Protein AF-A0AA48RFY8-F1 (afdb_monomer_lite)

Foldseek 3Di:
DLVVLLVQLVVLQVCLVPDPDVVSSVVSPVVSVVSNVCSPCVVVVVVVVPDD

Structure (mmCIF, N/CA/C/O backbone):
data_AF-A0AA48RFY8-F1
#
_entry.id   AF-A0AA48RFY8-F1
#
loop_
_atom_site.group_PDB
_atom_site.id
_atom_site.type_symbol
_atom_site.label_atom_id
_atom_site.label_alt_id
_atom_site.label_comp_id
_atom_site.label_asym_id
_atom_site.label_entity_id
_atom_site.label_seq_id
_atom_site.pdbx_PDB_ins_code
_atom_site.Cartn_x
_atom_site.Cartn_y
_atom_site.Cartn_z
_atom_site.occupancy
_atom_site.B_iso_or_equiv
_atom_site.auth_seq_id
_atom_site.auth_comp_id
_atom_site.auth_asym_id
_atom_site.auth_atom_id
_atom_site.pdbx_PDB_model_num
ATOM 1 N N . MET A 1 1 ? -15.271 1.907 3.932 1.00 66.62 1 MET A N 1
ATOM 2 C CA . MET A 1 1 ? -14.099 2.719 3.534 1.00 66.62 1 MET A CA 1
ATOM 3 C C . MET A 1 1 ? -12.777 1.974 3.706 1.00 66.62 1 MET A C 1
ATOM 5 O O . MET A 1 1 ? -11.960 2.044 2.800 1.00 66.62 1 MET A O 1
ATOM 9 N N . ASP A 1 2 ? -12.570 1.200 4.778 1.00 79.50 2 ASP A N 1
ATOM 10 C CA . ASP A 1 2 ? -11.282 0.511 5.018 1.00 79.50 2 ASP A CA 1
ATOM 11 C C . ASP A 1 2 ? -10.948 -0.582 3.984 1.00 79.50 2 ASP A C 1
ATOM 13 O O . ASP A 1 2 ? -9.790 -0.758 3.622 1.00 79.50 2 ASP A O 1
ATOM 17 N N . VAL A 1 3 ? -11.960 -1.292 3.468 1.00 87.00 3 VAL A N 1
ATOM 18 C CA . VAL A 1 3 ? -11.782 -2.301 2.405 1.00 87.00 3 VAL A CA 1
ATOM 19 C C . VAL A 1 3 ? -11.300 -1.655 1.106 1.00 87.00 3 VAL A C 1
ATOM 21 O O . VAL A 1 3 ? -10.385 -2.168 0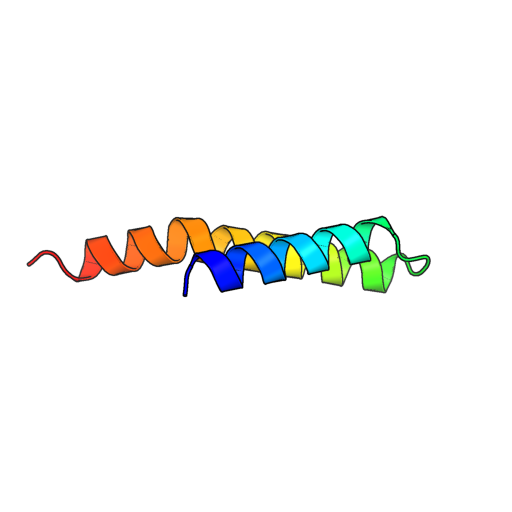.477 1.00 87.00 3 VAL A O 1
ATOM 24 N N . LEU A 1 4 ? -11.853 -0.496 0.740 1.00 90.31 4 LEU A N 1
ATOM 25 C CA . LEU A 1 4 ? -11.454 0.223 -0.469 1.00 90.31 4 LEU A CA 1
ATOM 26 C C . LEU A 1 4 ? -9.992 0.681 -0.386 1.00 90.31 4 LEU A C 1
ATOM 28 O O . LEU A 1 4 ? -9.234 0.457 -1.320 1.00 90.31 4 LEU A O 1
ATOM 32 N N . LEU A 1 5 ? -9.572 1.243 0.754 1.00 90.25 5 LEU A N 1
ATOM 33 C CA . LEU A 1 5 ? -8.173 1.633 0.965 1.00 90.25 5 LEU A CA 1
ATOM 34 C C . LEU A 1 5 ? -7.218 0.430 0.882 1.00 90.25 5 LEU A C 1
ATOM 36 O O . LEU A 1 5 ? -6.140 0.540 0.306 1.00 90.25 5 LEU A O 1
ATOM 40 N N . ARG A 1 6 ? -7.619 -0.727 1.425 1.00 91.81 6 ARG A N 1
ATOM 41 C CA . ARG A 1 6 ? -6.834 -1.968 1.323 1.00 91.81 6 ARG A CA 1
ATOM 42 C C . ARG A 1 6 ? -6.686 -2.435 -0.123 1.00 91.81 6 ARG A C 1
ATOM 44 O O . ARG A 1 6 ? -5.588 -2.817 -0.512 1.00 91.81 6 ARG A O 1
ATOM 51 N N . LEU A 1 7 ? -7.763 -2.375 -0.908 1.00 94.56 7 LEU A N 1
ATOM 52 C CA . LEU A 1 7 ? -7.731 -2.727 -2.329 1.00 94.56 7 LEU A CA 1
ATOM 53 C C . LEU A 1 7 ? -6.826 -1.776 -3.120 1.00 94.56 7 LEU A C 1
ATOM 55 O O . LEU A 1 7 ? -5.995 -2.241 -3.892 1.00 94.56 7 LEU A O 1
ATOM 59 N N . ILE A 1 8 ? -6.920 -0.466 -2.876 1.00 94.12 8 ILE A N 1
ATOM 60 C CA . ILE A 1 8 ? -6.057 0.537 -3.519 1.00 94.12 8 ILE A CA 1
ATOM 61 C C . ILE A 1 8 ? -4.584 0.277 -3.182 1.00 94.12 8 ILE A C 1
ATOM 63 O O . ILE A 1 8 ? -3.751 0.211 -4.082 1.00 94.12 8 ILE A O 1
ATOM 67 N N . GLY A 1 9 ? -4.264 0.071 -1.901 1.00 93.88 9 GLY A N 1
ATOM 68 C CA . GLY A 1 9 ? -2.896 -0.228 -1.482 1.00 93.88 9 GLY A CA 1
ATOM 69 C C . GLY A 1 9 ? -2.349 -1.506 -2.125 1.00 93.88 9 GLY A C 1
ATOM 70 O O . GLY A 1 9 ? -1.227 -1.504 -2.620 1.00 93.88 9 GLY A O 1
ATOM 71 N N . ALA A 1 10 ? -3.154 -2.571 -2.198 1.00 94.19 10 ALA A N 1
ATOM 72 C CA . ALA A 1 10 ? -2.760 -3.821 -2.846 1.00 94.19 10 ALA A CA 1
ATOM 73 C C . ALA A 1 10 ? -2.492 -3.650 -4.353 1.00 94.19 10 ALA A C 1
ATOM 75 O O . ALA A 1 10 ? -1.493 -4.159 -4.856 1.00 94.19 10 ALA A O 1
ATOM 76 N N . VAL A 1 11 ? -3.335 -2.898 -5.068 1.00 95.44 11 VAL A N 1
ATOM 77 C CA . VAL A 1 11 ? -3.151 -2.636 -6.507 1.00 95.44 11 VAL A CA 1
ATOM 78 C C . VAL A 1 11 ? -1.866 -1.853 -6.778 1.00 95.44 11 VAL A C 1
ATOM 80 O O . VAL A 1 11 ? -1.155 -2.181 -7.729 1.00 95.44 11 VAL A O 1
ATOM 83 N N . LEU A 1 12 ? -1.546 -0.861 -5.940 1.00 94.38 12 LEU A N 1
ATOM 84 C CA . LEU A 1 12 ? -0.306 -0.085 -6.048 1.00 94.38 12 LEU A CA 1
ATOM 85 C C . LEU A 1 12 ? 0.934 -0.95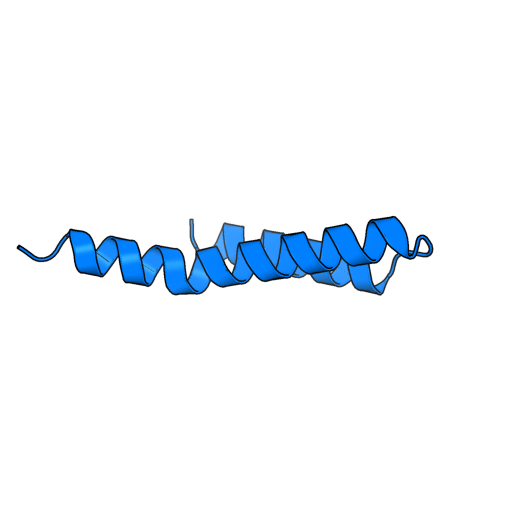8 -5.827 1.00 94.38 12 LEU A C 1
ATOM 87 O O . LEU A 1 12 ? 1.896 -0.844 -6.581 1.00 94.38 12 LEU A O 1
ATOM 91 N N . LEU A 1 13 ? 0.891 -1.872 -4.851 1.00 94.94 13 LEU A N 1
ATOM 92 C CA . LEU A 1 13 ? 1.983 -2.820 -4.622 1.00 94.94 13 LEU A CA 1
ATOM 93 C C . LEU A 1 13 ? 2.174 -3.764 -5.814 1.00 94.94 13 LEU A C 1
ATOM 95 O O . LEU A 1 13 ? 3.300 -3.957 -6.258 1.00 94.94 13 LEU A O 1
ATOM 99 N N . ILE A 1 14 ? 1.087 -4.311 -6.368 1.00 94.75 14 ILE A N 1
ATOM 100 C CA . ILE A 1 14 ? 1.154 -5.193 -7.544 1.00 94.75 14 ILE A CA 1
ATOM 101 C C . ILE A 1 14 ? 1.749 -4.448 -8.745 1.00 94.75 14 ILE A C 1
ATOM 103 O O . ILE A 1 14 ? 2.617 -4.987 -9.426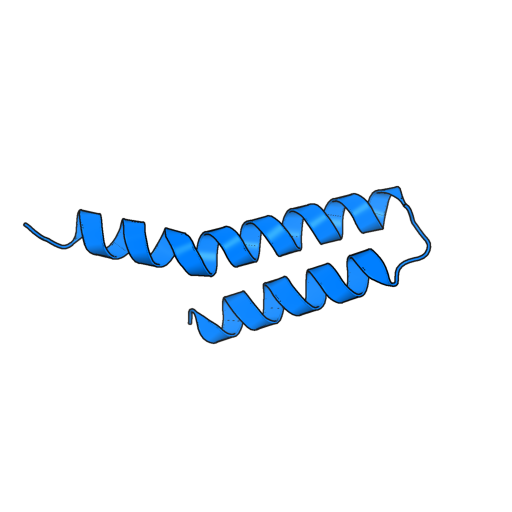 1.00 94.75 14 ILE A O 1
ATOM 107 N N . HIS A 1 15 ? 1.338 -3.198 -8.982 1.00 92.56 15 HIS A N 1
ATOM 108 C CA . HIS A 1 15 ? 1.900 -2.384 -10.063 1.00 92.56 15 HIS A CA 1
ATOM 109 C C . HIS A 1 15 ? 3.376 -2.052 -9.836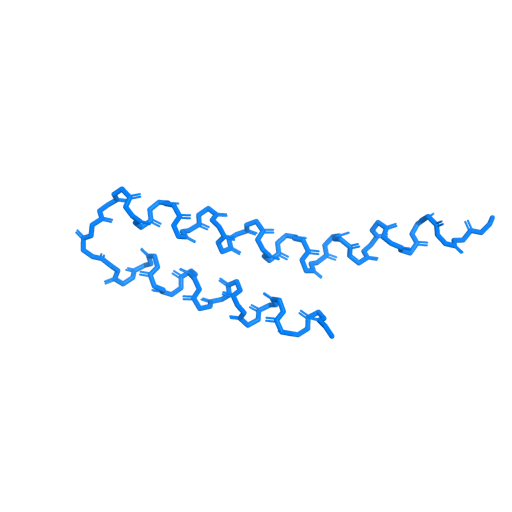 1.00 92.56 15 HIS A C 1
ATOM 111 O O . HIS A 1 15 ? 4.162 -2.162 -10.772 1.00 92.56 15 HIS A O 1
ATOM 117 N N . GLY A 1 16 ? 3.767 -1.698 -8.609 1.00 92.12 16 GLY A N 1
ATOM 118 C CA . GLY A 1 16 ? 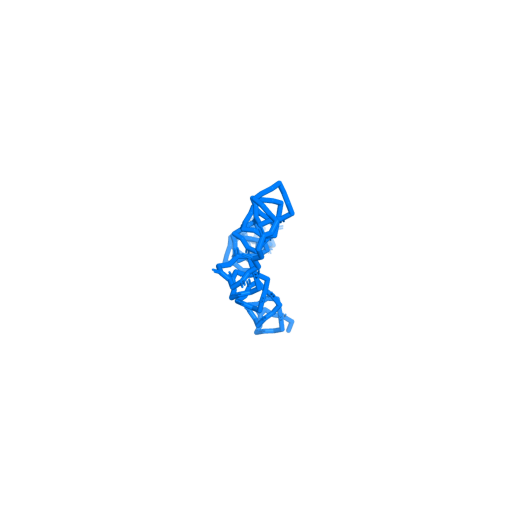5.167 -1.440 -8.270 1.00 92.12 16 GLY A CA 1
ATOM 119 C C . GLY A 1 16 ? 6.063 -2.674 -8.412 1.00 92.12 16 GLY A C 1
ATOM 120 O O . GLY A 1 16 ? 7.224 -2.537 -8.768 1.00 92.12 16 GLY A O 1
ATOM 121 N N . LEU A 1 17 ? 5.530 -3.881 -8.193 1.00 91.75 17 LEU A N 1
ATOM 122 C CA . LEU A 1 17 ? 6.256 -5.138 -8.425 1.00 91.75 17 LEU A CA 1
ATOM 123 C C . LEU A 1 17 ? 6.336 -5.526 -9.911 1.00 91.75 17 LEU A C 1
ATOM 125 O O . LEU A 1 17 ? 7.264 -6.224 -10.307 1.00 91.75 17 LEU A O 1
ATOM 129 N N . ALA A 1 18 ? 5.359 -5.114 -10.722 1.00 92.00 18 ALA A N 1
ATOM 130 C CA . ALA A 1 18 ? 5.257 -5.485 -12.134 1.00 92.00 18 ALA A CA 1
ATOM 131 C C . ALA A 1 18 ? 5.883 -4.464 -13.103 1.00 92.00 18 ALA A C 1
ATOM 133 O O . ALA A 1 18 ? 6.068 -4.772 -14.283 1.00 92.00 18 ALA A O 1
ATOM 134 N N . GLY A 1 19 ? 6.154 -3.238 -12.651 1.00 86.75 19 GLY A N 1
ATOM 135 C CA . GLY A 1 19 ? 6.667 -2.174 -13.507 1.00 86.75 19 GLY A CA 1
ATOM 136 C C . GLY A 1 19 ? 8.124 -2.388 -13.926 1.00 86.75 19 GLY A C 1
ATOM 137 O O . GLY A 1 19 ? 8.886 -3.102 -13.280 1.00 86.75 19 GLY A O 1
ATOM 138 N N . LYS A 1 20 ? 8.519 -1.754 -15.033 1.00 84.94 20 LYS A N 1
ATOM 139 C CA . LYS A 1 20 ? 9.884 -1.825 -15.590 1.00 84.94 20 LYS A CA 1
ATOM 140 C C . LYS A 1 20 ? 10.764 -0.630 -15.204 1.00 84.94 20 LYS A C 1
ATOM 142 O O . LYS A 1 20 ? 11.960 -0.647 -15.458 1.00 84.94 20 LYS A O 1
ATOM 147 N N . GLU A 1 21 ? 10.161 0.391 -14.598 1.00 93.25 21 GLU A N 1
ATOM 148 C CA . GLU A 1 21 ? 10.803 1.651 -14.231 1.00 93.25 21 GLU A CA 1
ATOM 149 C C . GLU A 1 21 ? 11.081 1.667 -12.725 1.00 93.25 21 GLU A C 1
ATOM 151 O O . GLU A 1 21 ? 10.184 1.934 -11.925 1.00 93.25 21 GLU A O 1
ATOM 156 N N . GLU A 1 22 ? 12.328 1.399 -12.333 1.00 90.56 22 GLU A N 1
ATOM 157 C CA . GLU A 1 22 ? 12.750 1.232 -10.931 1.00 90.56 22 GLU A CA 1
ATOM 158 C C . GLU A 1 22 ? 12.327 2.413 -10.034 1.00 90.56 22 GLU A C 1
ATOM 160 O O . GLU A 1 22 ? 11.784 2.223 -8.945 1.00 90.56 22 GLU A O 1
ATOM 165 N N . ALA A 1 23 ? 12.500 3.650 -10.515 1.00 91.50 23 ALA A N 1
ATOM 166 C CA . ALA A 1 23 ? 12.133 4.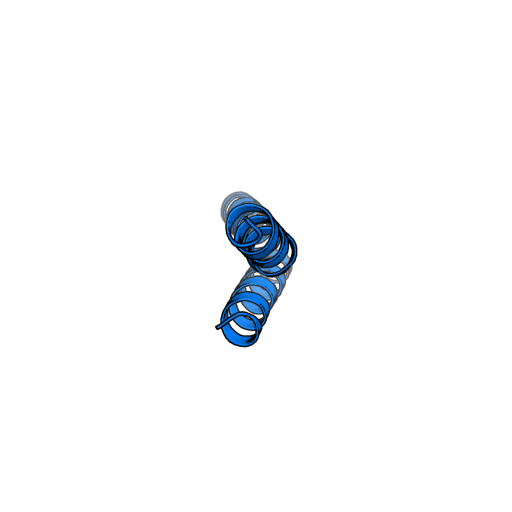852 -9.765 1.00 91.50 23 ALA A CA 1
ATOM 167 C C . ALA A 1 23 ? 10.613 4.963 -9.540 1.00 91.50 23 ALA A C 1
ATOM 169 O O . ALA A 1 23 ? 10.162 5.306 -8.446 1.00 91.50 23 ALA A O 1
ATOM 170 N N . MET A 1 24 ? 9.811 4.630 -10.555 1.00 92.56 24 MET A N 1
ATOM 171 C CA . MET A 1 24 ? 8.349 4.607 -10.445 1.00 92.56 24 MET A CA 1
ATOM 172 C C . MET A 1 24 ? 7.893 3.471 -9.522 1.00 92.56 24 MET A C 1
ATOM 174 O O . MET A 1 24 ? 7.001 3.657 -8.695 1.00 92.56 24 MET A O 1
ATOM 178 N N . ASN A 1 25 ? 8.536 2.309 -9.618 1.00 92.56 25 ASN A N 1
ATOM 179 C CA . ASN A 1 25 ? 8.235 1.139 -8.803 1.00 92.56 25 ASN A CA 1
ATOM 180 C C . ASN A 1 25 ? 8.434 1.421 -7.315 1.00 92.56 25 ASN A C 1
ATOM 182 O O . ASN A 1 25 ? 7.550 1.125 -6.513 1.00 92.56 25 ASN A O 1
ATOM 186 N N . GLN A 1 26 ? 9.549 2.052 -6.942 1.00 93.69 26 GLN A N 1
ATOM 187 C CA . GLN A 1 26 ? 9.811 2.428 -5.551 1.00 93.69 26 GLN A CA 1
ATOM 188 C C . GLN A 1 26 ? 8.748 3.392 -5.009 1.00 93.69 26 GLN A C 1
ATOM 190 O O . GLN A 1 26 ? 8.270 3.212 -3.886 1.00 93.69 26 GLN A O 1
ATOM 195 N N . LEU A 1 27 ? 8.316 4.367 -5.817 1.00 95.62 27 LEU A N 1
ATOM 196 C CA . LEU A 1 27 ? 7.238 5.287 -5.445 1.00 95.62 27 LEU A CA 1
ATOM 197 C C . LEU A 1 27 ? 5.903 4.556 -5.253 1.00 95.62 27 LEU A C 1
ATOM 199 O O . LEU A 1 27 ? 5.209 4.794 -4.262 1.00 95.62 27 LEU A O 1
ATOM 203 N N . LEU A 1 28 ? 5.555 3.639 -6.158 1.00 93.94 28 LEU A N 1
ATOM 204 C CA . LEU A 1 28 ? 4.327 2.843 -6.076 1.00 93.94 28 LEU A CA 1
ATOM 205 C C . LEU A 1 28 ? 4.330 1.900 -4.867 1.00 93.94 28 LEU A C 1
ATOM 207 O O . LEU A 1 28 ? 3.316 1.788 -4.172 1.00 93.94 28 LEU A O 1
ATOM 211 N N . LEU A 1 29 ? 5.470 1.275 -4.568 1.00 93.50 29 LEU A N 1
ATOM 212 C CA . LEU A 1 29 ? 5.642 0.423 -3.393 1.00 93.50 29 LEU A CA 1
ATOM 213 C C . LEU A 1 29 ? 5.493 1.223 -2.093 1.00 93.50 29 LEU A C 1
ATOM 215 O O . LEU A 1 29 ? 4.745 0.816 -1.199 1.00 93.50 29 LEU A O 1
ATOM 219 N N . ALA A 1 30 ? 6.138 2.390 -2.005 1.00 93.88 30 ALA A N 1
ATOM 220 C CA . ALA A 1 30 ? 6.026 3.280 -0.852 1.00 93.88 30 ALA A CA 1
ATOM 221 C C . ALA A 1 30 ? 4.583 3.779 -0.658 1.00 93.88 30 ALA A C 1
ATOM 223 O O . ALA A 1 30 ? 4.045 3.721 0.452 1.00 93.88 30 ALA A O 1
ATOM 224 N N . ALA A 1 31 ? 3.924 4.204 -1.739 1.00 94.06 31 ALA A N 1
ATOM 225 C CA . ALA A 1 31 ? 2.538 4.662 -1.708 1.00 94.06 31 ALA A CA 1
ATOM 226 C C . ALA A 1 31 ? 1.561 3.540 -1.312 1.00 94.06 31 ALA A C 1
ATOM 228 O O . ALA A 1 31 ? 0.679 3.751 -0.470 1.00 94.06 31 ALA A O 1
ATOM 229 N N . GLY A 1 32 ? 1.727 2.335 -1.867 1.00 94.12 32 GLY A N 1
ATOM 230 C CA . GLY A 1 32 ? 0.903 1.170 -1.540 1.00 94.12 32 GLY A CA 1
ATOM 231 C C . GLY A 1 32 ? 1.054 0.745 -0.079 1.00 94.12 32 GLY A C 1
ATOM 232 O O . GLY A 1 32 ? 0.055 0.557 0.623 1.00 94.12 32 GLY A O 1
ATOM 233 N N . GLY A 1 33 ? 2.298 0.690 0.406 1.00 93.31 33 GLY A N 1
ATOM 234 C CA . GLY A 1 33 ? 2.623 0.389 1.799 1.00 93.31 33 GLY A CA 1
ATOM 235 C C . GLY A 1 33 ? 2.032 1.407 2.778 1.00 93.31 33 GLY A C 1
ATOM 236 O O . GLY A 1 33 ? 1.365 1.019 3.740 1.00 93.31 33 GLY A O 1
ATOM 237 N N . LEU A 1 34 ? 2.191 2.708 2.506 1.00 94.12 34 LEU A N 1
ATOM 238 C CA . LEU A 1 34 ? 1.626 3.771 3.344 1.00 94.12 34 LEU A CA 1
ATOM 239 C C . LEU A 1 34 ? 0.090 3.722 3.370 1.00 94.12 34 LEU A C 1
ATOM 241 O O . LEU A 1 34 ? -0.520 3.861 4.432 1.00 94.12 34 LEU A O 1
ATOM 245 N N . THR A 1 35 ? -0.539 3.468 2.221 1.00 93.31 35 THR A N 1
ATOM 246 C CA . THR A 1 35 ? -2.001 3.343 2.107 1.00 93.31 35 THR A CA 1
ATOM 247 C C . THR A 1 35 ? -2.527 2.185 2.958 1.00 93.31 35 THR A C 1
ATOM 249 O O . THR A 1 35 ? -3.510 2.343 3.688 1.00 93.31 35 THR A O 1
ATOM 252 N N . LEU A 1 36 ? -1.850 1.033 2.929 1.00 91.12 36 LEU A N 1
ATOM 253 C CA . LEU A 1 36 ? -2.183 -0.120 3.771 1.00 91.12 36 LEU A CA 1
ATOM 254 C C . LEU A 1 36 ? -1.972 0.174 5.258 1.00 91.12 36 LEU A C 1
ATOM 256 O O . LEU A 1 36 ? -2.844 -0.148 6.071 1.00 91.12 36 LEU A O 1
ATOM 260 N N . LEU A 1 37 ? -0.871 0.839 5.612 1.00 90.19 37 LEU A N 1
ATOM 261 C CA . LEU A 1 37 ? -0.605 1.269 6.983 1.00 90.19 37 LEU A CA 1
ATOM 262 C C . LEU A 1 37 ? -1.736 2.171 7.496 1.00 90.19 37 LEU A C 1
ATOM 264 O O . LEU A 1 37 ? -2.248 1.964 8.595 1.00 90.19 37 LEU A O 1
ATOM 268 N N . PHE A 1 38 ? -2.198 3.118 6.679 1.00 88.19 38 PHE A N 1
ATOM 269 C CA . PHE A 1 38 ? -3.300 4.011 7.033 1.00 88.19 38 PHE A CA 1
ATOM 270 C C . PHE A 1 38 ? -4.638 3.270 7.152 1.00 88.19 38 PHE A C 1
ATOM 272 O O . PHE A 1 38 ? -5.422 3.542 8.063 1.00 88.19 38 PHE A O 1
ATOM 279 N N . ALA A 1 39 ? -4.890 2.288 6.286 1.00 87.75 39 ALA A N 1
ATOM 280 C CA . ALA A 1 39 ? -6.084 1.449 6.356 1.00 87.75 39 ALA A CA 1
ATOM 281 C C . ALA A 1 39 ? -6.145 0.614 7.648 1.00 87.75 39 ALA A C 1
ATOM 283 O O . ALA A 1 39 ? -7.228 0.339 8.168 1.00 87.75 39 ALA A O 1
ATOM 284 N N . ILE A 1 40 ? -4.986 0.195 8.163 1.00 85.88 40 ILE A N 1
ATOM 285 C CA . ILE A 1 40 ? -4.868 -0.626 9.374 1.00 85.88 40 ILE A CA 1
ATOM 286 C C . ILE A 1 40 ? -4.849 0.262 10.626 1.00 85.88 40 ILE A C 1
ATOM 288 O O . ILE A 1 40 ? -5.694 0.117 11.509 1.00 85.88 40 ILE A O 1
ATOM 292 N N . TYR A 1 41 ? -3.916 1.211 10.692 1.00 83.62 41 TYR A N 1
ATOM 293 C CA . TYR A 1 41 ? -3.640 2.016 11.884 1.00 83.62 41 TYR A CA 1
ATOM 294 C C . TYR A 1 41 ? -4.427 3.325 11.944 1.00 83.62 41 TYR A C 1
ATOM 296 O O . TYR A 1 41 ? -4.761 3.782 13.038 1.00 83.62 41 TYR A O 1
ATOM 304 N N . GLY A 1 42 ? -4.802 3.909 10.804 1.00 74.75 42 GLY A N 1
ATOM 305 C CA . GLY A 1 42 ? -5.647 5.106 10.769 1.00 74.75 42 GLY A CA 1
ATOM 306 C C . GLY A 1 42 ? -7.027 4.857 11.386 1.00 74.75 42 GLY A C 1
ATOM 307 O O . GLY A 1 42 ? -7.622 5.765 11.970 1.00 74.75 42 GLY A O 1
ATOM 308 N N . ARG A 1 43 ? -7.517 3.610 11.346 1.00 66.88 43 ARG A N 1
ATOM 309 C CA . ARG A 1 43 ? -8.730 3.185 12.059 1.00 66.88 43 ARG A CA 1
ATOM 310 C C . ARG A 1 43 ? -8.501 3.059 13.568 1.00 66.88 43 ARG A C 1
ATOM 312 O O . ARG A 1 43 ? -9.366 3.467 14.343 1.00 66.88 43 ARG A O 1
ATOM 319 N N . SER A 1 44 ? -7.340 2.550 13.980 1.00 61.38 44 SER A N 1
ATOM 320 C CA . SER A 1 44 ? -6.940 2.427 15.390 1.00 61.38 44 SER A CA 1
ATOM 321 C C . SER A 1 44 ? -6.779 3.790 16.062 1.00 61.38 44 SER A C 1
ATOM 323 O O . SER A 1 44 ? -7.302 3.991 17.157 1.00 61.38 44 SER A O 1
ATOM 325 N N . MET A 1 45 ? -6.160 4.763 15.384 1.00 60.09 45 MET A N 1
ATOM 326 C CA . MET A 1 45 ? -6.090 6.137 15.891 1.00 60.09 45 MET A CA 1
ATOM 327 C C . MET A 1 45 ? -7.489 6.753 15.994 1.00 60.09 45 MET A C 1
ATOM 329 O O . MET A 1 45 ? -7.846 7.274 17.045 1.00 60.09 45 MET A O 1
ATOM 333 N N . ARG A 1 46 ? -8.344 6.608 14.971 1.00 61.66 46 ARG A N 1
ATOM 334 C CA . ARG A 1 46 ? -9.712 7.164 15.001 1.00 61.66 46 ARG A CA 1
ATOM 335 C C . ARG A 1 46 ? -10.582 6.634 16.147 1.00 61.66 46 ARG A C 1
ATOM 337 O O . ARG A 1 46 ? -11.479 7.346 16.583 1.00 61.66 46 ARG A O 1
ATOM 344 N N . ARG A 1 47 ? -10.343 5.404 16.620 1.00 58.69 47 ARG A N 1
ATOM 345 C CA . ARG A 1 47 ? -11.017 4.856 17.811 1.00 58.69 47 ARG A CA 1
ATOM 346 C C . ARG A 1 47 ? -10.452 5.436 19.106 1.00 58.69 47 ARG A C 1
ATOM 348 O O . ARG A 1 47 ? -11.234 5.795 19.975 1.00 58.69 47 ARG A O 1
ATOM 355 N N . ARG A 1 48 ? -9.126 5.584 19.202 1.00 60.91 48 ARG A N 1
ATOM 356 C CA . ARG A 1 48 ? -8.438 6.104 20.398 1.00 60.91 48 ARG A CA 1
ATOM 357 C C . ARG A 1 48 ? -8.802 7.557 20.727 1.00 60.91 48 ARG A C 1
ATOM 359 O O . ARG A 1 48 ? -8.821 7.917 21.890 1.00 60.91 48 ARG A O 1
ATOM 366 N N . TRP A 1 49 ? -9.125 8.360 19.712 1.00 58.53 49 TRP A N 1
ATOM 367 C CA . TRP A 1 49 ? -9.569 9.754 19.871 1.00 58.53 49 TRP A CA 1
ATOM 368 C C . TRP A 1 49 ? -11.096 9.918 20.013 1.00 58.53 49 TRP A C 1
ATOM 370 O O . TRP A 1 49 ? -11.579 11.042 20.097 1.00 58.53 49 TRP A O 1
ATOM 380 N N . ARG A 1 50 ? -11.876 8.824 19.989 1.00 59.00 50 ARG A N 1
ATOM 381 C CA . ARG A 1 50 ? -13.348 8.849 20.144 1.00 59.00 50 ARG A CA 1
ATOM 382 C C . ARG A 1 50 ? -13.854 8.210 21.435 1.00 59.00 50 ARG A C 1
ATOM 384 O O . ARG A 1 50 ? -15.056 8.241 21.675 1.00 59.00 50 ARG A O 1
ATOM 391 N N . THR A 1 51 ? -12.980 7.616 22.233 1.00 54.59 51 THR A N 1
ATOM 392 C CA . THR A 1 51 ? -13.309 7.220 23.603 1.00 54.59 51 THR A CA 1
ATOM 393 C C . THR A 1 51 ? -13.049 8.417 24.524 1.00 54.59 51 THR A C 1
ATOM 395 O O . THR A 1 51 ? -11.896 8.854 24.549 1.00 54.59 51 THR A O 1
ATOM 398 N N . PRO A 1 52 ? -14.084 8.982 25.180 1.00 56.50 52 PRO A N 1
ATOM 399 C CA . PRO A 1 52 ? -13.925 10.036 26.183 1.00 56.50 52 PRO A CA 1
ATOM 400 C C . PRO A 1 52 ? -13.161 9.549 27.417 1.00 56.50 52 PRO A C 1
ATOM 402 O O . PRO A 1 52 ? -13.163 8.319 27.667 1.00 56.50 52 PRO A O 1
#

Organism: NCBI:txid556182

Radius of gyration: 13.5 Å; chains: 1; bounding box: 27×16×42 Å

Secondary structure (DSSP, 8-state):
-HHHHHHHHHHHHHHHHH-S-HHHHHHHHHHHHHHHHHHHHHHHHHHHTT--

pLDDT: mean 84.65, std 13.22, range [54.59, 95.62]

Sequence (52 aa):
MDVLLRLIGAVLLIHGLAGKEEAMNQLLLAAGGLTLLFAIYGRSMRRRWRTP